Protein AF-A0A972CGH4-F1 (afdb_monomer_lite)

Foldseek 3Di:
DDDDDPDDDDDPVVVCVVVVNDDDDDDDDDPVNVVVVVVCVVVVVDDCVVQAQEEEEPVCVCCVVPVDDPPSHSDYDYDHDD

pLDDT: mean 87.45, std 10.59, range [43.84, 97.38]

Radius of gyration: 18.75 Å; chains: 1; bounding box: 39×26×52 Å

Structure (mmCIF, N/CA/C/O backbone):
data_AF-A0A972CGH4-F1
#
_entry.id   AF-A0A972CGH4-F1
#
loop_
_atom_site.group_PDB
_atom_site.id
_atom_site.type_symbol
_atom_site.label_atom_id
_atom_site.label_alt_id
_atom_site.label_comp_id
_atom_site.label_asym_id
_atom_site.label_entity_id
_atom_site.label_seq_id
_atom_site.pdbx_PDB_ins_code
_atom_site.Cartn_x
_atom_site.Cartn_y
_atom_site.Cartn_z
_atom_site.occupancy
_atom_site.B_iso_or_equiv
_atom_site.auth_seq_id
_atom_site.auth_comp_id
_atom_site.auth_asym_id
_atom_site.auth_atom_id
_atom_site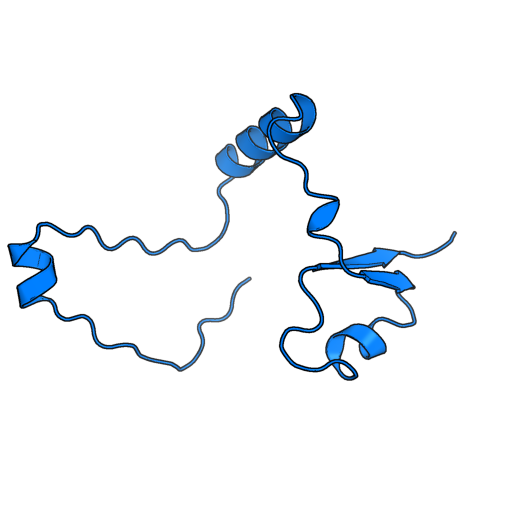.pdbx_PDB_model_num
ATOM 1 N N . MET A 1 1 ? 6.531 10.743 3.048 1.00 43.84 1 MET A N 1
ATOM 2 C CA . MET A 1 1 ? 7.763 10.905 2.248 1.00 43.84 1 MET A CA 1
ATOM 3 C C . MET A 1 1 ? 8.430 9.540 2.160 1.00 43.84 1 MET A C 1
ATOM 5 O O . MET A 1 1 ? 8.784 9.010 3.202 1.00 43.84 1 MET A O 1
ATOM 9 N N . GLY A 1 2 ? 8.508 8.919 0.980 1.00 52.00 2 GLY A N 1
ATOM 10 C CA . GLY A 1 2 ? 9.255 7.664 0.814 1.00 52.00 2 GLY A CA 1
ATOM 11 C C . GLY A 1 2 ? 10.741 7.981 0.679 1.00 52.00 2 GLY A C 1
ATOM 12 O O . GLY A 1 2 ? 11.090 8.791 -0.181 1.00 52.00 2 GLY A O 1
ATOM 13 N N . MET A 1 3 ? 11.590 7.409 1.532 1.00 58.28 3 MET A N 1
ATOM 14 C CA . MET A 1 3 ? 13.040 7.527 1.369 1.00 58.28 3 MET A CA 1
ATOM 15 C C . MET A 1 3 ? 13.501 6.497 0.331 1.00 58.28 3 MET A C 1
ATOM 17 O O . MET A 1 3 ? 13.106 5.334 0.434 1.00 58.28 3 MET A O 1
ATOM 21 N N . PRO A 1 4 ? 14.282 6.889 -0.689 1.00 63.03 4 PRO A N 1
ATOM 22 C CA . PRO A 1 4 ? 14.866 5.921 -1.607 1.00 63.03 4 PRO A CA 1
ATOM 23 C C . PRO A 1 4 ? 15.801 4.985 -0.829 1.00 63.03 4 PRO A C 1
ATOM 25 O O . PRO A 1 4 ? 16.649 5.445 -0.069 1.00 63.03 4 PRO A O 1
ATOM 28 N N . GLY A 1 5 ? 15.621 3.675 -0.999 1.00 69.12 5 GLY A N 1
ATOM 29 C CA . GLY A 1 5 ? 16.540 2.676 -0.454 1.00 69.12 5 GLY A CA 1
ATOM 30 C C . GLY A 1 5 ? 17.829 2.585 -1.276 1.00 69.12 5 GLY A C 1
ATOM 31 O O . GLY A 1 5 ? 17.878 3.023 -2.422 1.00 69.12 5 GLY A O 1
ATOM 32 N N . GLU A 1 6 ? 18.863 1.960 -0.719 1.00 79.88 6 GLU A N 1
ATOM 33 C CA . GLU A 1 6 ? 20.188 1.840 -1.358 1.00 79.88 6 GLU A CA 1
ATOM 34 C C . GLU A 1 6 ? 20.251 0.786 -2.480 1.00 79.88 6 GLU A C 1
ATOM 36 O O . GLU A 1 6 ? 21.247 0.659 -3.194 1.00 79.88 6 GLU A O 1
ATOM 41 N N . ARG A 1 7 ? 19.190 -0.008 -2.648 1.00 79.88 7 ARG A N 1
ATOM 42 C CA . ARG A 1 7 ? 19.190 -1.149 -3.562 1.00 79.88 7 ARG A CA 1
ATOM 43 C C . ARG A 1 7 ? 19.076 -0.699 -5.019 1.00 79.88 7 ARG A C 1
ATOM 45 O O . ARG A 1 7 ? 18.028 -0.229 -5.453 1.00 79.88 7 ARG A O 1
ATOM 52 N N . SER A 1 8 ? 20.126 -0.951 -5.795 1.00 84.81 8 SER A N 1
ATOM 53 C CA . SER A 1 8 ? 20.108 -0.817 -7.255 1.00 84.81 8 SER A CA 1
ATOM 54 C C . SER A 1 8 ? 19.657 -2.118 -7.925 1.00 84.81 8 SER A C 1
ATOM 56 O O . SER A 1 8 ? 20.023 -3.214 -7.493 1.00 84.81 8 SER A O 1
ATOM 58 N N . ILE A 1 9 ? 18.857 -2.006 -8.987 1.00 85.69 9 ILE A N 1
ATOM 59 C CA . ILE A 1 9 ? 18.393 -3.137 -9.799 1.00 85.69 9 ILE A CA 1
ATOM 6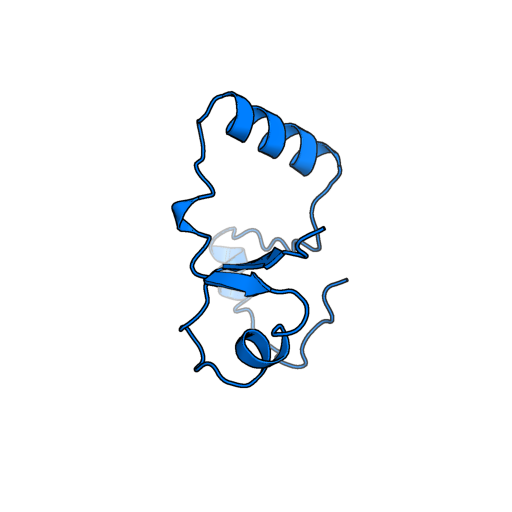0 C C . ILE A 1 9 ? 18.769 -2.857 -11.262 1.00 85.69 9 ILE A C 1
ATOM 62 O O . ILE A 1 9 ? 18.361 -1.826 -11.802 1.00 85.69 9 ILE A O 1
ATOM 66 N N . PRO A 1 10 ? 19.529 -3.744 -11.933 1.00 90.62 10 PRO A N 1
ATOM 67 C CA . PRO A 1 10 ? 19.933 -3.525 -13.315 1.00 90.62 10 PRO A CA 1
ATOM 68 C C . PRO A 1 10 ? 18.746 -3.671 -14.275 1.00 90.62 10 PRO A C 1
ATOM 70 O O . PRO A 1 10 ? 18.014 -4.661 -14.242 1.00 90.62 10 PRO A O 1
ATOM 73 N N . VAL A 1 11 ? 18.593 -2.707 -15.185 1.00 89.94 11 VAL A N 1
ATOM 74 C CA . VAL A 1 11 ? 17.577 -2.750 -16.245 1.00 89.94 11 VAL A CA 1
ATOM 75 C C . VAL A 1 11 ? 18.207 -3.276 -17.543 1.00 89.94 11 VAL A C 1
ATOM 77 O O . VAL A 1 11 ? 19.181 -2.694 -18.028 1.00 89.94 11 VAL A O 1
ATOM 80 N N . PRO A 1 12 ? 17.670 -4.346 -18.166 1.00 93.88 12 PRO A N 1
ATOM 81 C CA . PRO A 1 12 ? 18.173 -4.861 -19.439 1.00 93.88 12 PRO A CA 1
ATOM 82 C C . PRO A 1 12 ? 17.708 -3.986 -20.618 1.00 93.88 12 PRO A C 1
ATOM 84 O O . PRO A 1 12 ? 16.833 -4.376 -21.397 1.00 93.88 12 PRO A O 1
ATOM 87 N N . TRP A 1 13 ? 18.311 -2.802 -20.768 1.00 93.88 13 TRP A N 1
ATOM 88 C CA . TRP A 1 13 ? 17.889 -1.746 -21.701 1.00 93.88 13 TRP A CA 1
ATOM 89 C C . TRP A 1 13 ? 17.703 -2.212 -23.144 1.00 93.88 13 TRP A C 1
ATOM 91 O O . TRP A 1 13 ? 16.685 -1.907 -23.756 1.00 93.88 13 TRP A O 1
ATOM 101 N N . LYS A 1 14 ? 18.621 -3.031 -23.674 1.00 95.94 14 LYS A N 1
ATOM 102 C CA . LYS A 1 14 ? 18.512 -3.568 -25.042 1.00 95.94 14 LYS A CA 1
ATOM 103 C C . LYS A 1 14 ? 17.201 -4.331 -25.261 1.00 95.94 14 LYS A C 1
ATOM 105 O O . LYS A 1 14 ? 16.554 -4.177 -26.293 1.00 95.94 14 LYS A O 1
ATOM 110 N N . LYS A 1 15 ? 16.794 -5.143 -24.282 1.00 95.62 15 LYS A N 1
ATOM 111 C CA . LYS A 1 15 ? 15.548 -5.917 -24.337 1.00 95.62 15 LYS A CA 1
ATOM 112 C C . LYS A 1 15 ? 14.330 -5.018 -24.141 1.00 95.62 15 LYS A C 1
ATOM 114 O O . LYS A 1 15 ? 13.324 -5.246 -24.801 1.00 95.62 15 LYS A O 1
ATOM 119 N N . ALA A 1 16 ? 14.426 -4.024 -23.258 1.00 94.81 16 ALA A N 1
ATOM 120 C CA . ALA A 1 16 ? 13.355 -3.060 -23.024 1.00 94.81 16 ALA A CA 1
ATOM 121 C C . ALA A 1 16 ? 13.033 -2.263 -24.293 1.00 94.81 16 ALA A C 1
ATOM 123 O O . ALA A 1 16 ? 11.877 -2.223 -24.700 1.00 94.81 16 ALA A O 1
ATOM 124 N N . VAL A 1 17 ? 14.060 -1.745 -24.973 1.00 95.25 17 VAL A N 1
ATOM 125 C CA . VAL A 1 17 ? 13.912 -1.025 -26.245 1.00 95.25 17 VAL A CA 1
ATOM 126 C C . VAL A 1 17 ? 13.346 -1.940 -27.329 1.00 95.25 17 VAL A C 1
ATOM 128 O O . VAL A 1 17 ? 12.356 -1.593 -27.960 1.00 95.25 17 VAL A O 1
ATOM 131 N N . PHE A 1 18 ? 13.905 -3.145 -27.506 1.00 97.38 18 PHE A N 1
ATOM 132 C CA . PHE A 1 18 ? 13.426 -4.078 -28.537 1.00 97.38 18 PHE A CA 1
ATOM 133 C C . PHE A 1 18 ? 11.964 -4.505 -28.333 1.00 97.38 18 PHE A C 1
ATOM 135 O O . PHE A 1 18 ? 11.255 -4.786 -29.293 1.00 97.38 18 PHE A O 1
ATOM 142 N N . LYS A 1 19 ? 11.510 -4.565 -27.077 1.00 96.56 19 LYS A N 1
ATOM 143 C CA . LYS A 1 19 ? 10.131 -4.913 -26.719 1.00 96.56 19 LYS A CA 1
ATOM 144 C C . LYS A 1 19 ? 9.212 -3.701 -26.552 1.00 96.56 19 LYS A C 1
ATOM 146 O O . LYS A 1 19 ? 8.064 -3.901 -26.170 1.00 96.56 19 LYS A O 1
ATOM 151 N N . ASN A 1 20 ? 9.704 -2.488 -26.808 1.00 95.62 20 ASN A N 1
ATOM 152 C CA . ASN A 1 20 ? 8.974 -1.239 -26.597 1.00 95.62 20 ASN A CA 1
ATOM 153 C C . ASN A 1 20 ? 8.340 -1.146 -25.191 1.00 95.62 20 ASN A C 1
ATOM 155 O O . ASN A 1 20 ? 7.143 -0.912 -25.040 1.00 95.62 20 ASN A O 1
ATOM 159 N N . ILE A 1 21 ? 9.138 -1.429 -24.159 1.00 94.94 21 ILE A N 1
ATOM 160 C CA . ILE A 1 21 ? 8.704 -1.404 -22.758 1.00 94.94 21 ILE A CA 1
ATOM 161 C C . ILE A 1 21 ? 8.824 0.017 -22.203 1.00 94.94 21 ILE A C 1
ATOM 163 O O . ILE A 1 21 ? 9.920 0.577 -22.181 1.00 94.94 21 ILE A O 1
ATOM 167 N N . ASP A 1 22 ? 7.726 0.534 -21.651 1.00 93.06 22 ASP A N 1
ATOM 168 C CA . ASP A 1 22 ? 7.708 1.786 -20.891 1.00 93.06 22 ASP A CA 1
ATOM 169 C C . ASP A 1 22 ? 8.087 1.554 -19.424 1.00 93.06 22 ASP A C 1
ATOM 171 O O . ASP A 1 22 ? 7.405 0.827 -18.696 1.00 93.06 22 ASP A O 1
ATOM 175 N N . LEU A 1 23 ? 9.141 2.228 -18.960 1.00 89.38 23 LEU A N 1
ATOM 176 C CA . LEU A 1 23 ? 9.517 2.252 -17.547 1.00 89.38 23 LEU A CA 1
ATOM 177 C C . LEU A 1 23 ? 8.964 3.514 -16.879 1.00 89.38 23 LEU A C 1
ATOM 179 O O . LEU A 1 23 ? 9.371 4.627 -17.207 1.00 89.38 23 LEU A O 1
ATOM 183 N N . LYS A 1 24 ? 8.050 3.341 -15.919 1.00 89.38 24 LYS A N 1
ATOM 184 C CA . LYS A 1 24 ? 7.432 4.440 -15.166 1.00 89.38 24 LYS A CA 1
ATOM 185 C C . LYS A 1 24 ? 7.814 4.345 -13.696 1.00 89.38 24 LYS A C 1
ATOM 187 O O . LYS A 1 24 ? 7.547 3.337 -13.050 1.00 89.38 24 LYS A O 1
ATOM 192 N N . PHE A 1 25 ? 8.403 5.413 -13.169 1.00 85.25 25 PHE A N 1
ATOM 193 C CA . PHE A 1 25 ? 8.633 5.574 -11.737 1.00 85.25 25 PHE A CA 1
ATOM 194 C C . PHE A 1 25 ? 7.485 6.390 -11.148 1.00 85.25 25 PHE A C 1
ATOM 196 O O . PHE A 1 25 ? 7.191 7.485 -11.626 1.00 85.25 25 PHE A O 1
ATOM 203 N N . SER A 1 26 ? 6.824 5.864 -10.121 1.00 83.94 26 SER A N 1
ATOM 204 C CA . SER A 1 26 ? 5.724 6.550 -9.444 1.00 83.94 26 SER A CA 1
ATOM 205 C C . SER A 1 26 ? 6.139 6.891 -8.023 1.00 83.94 26 SER A C 1
ATOM 207 O O . SER A 1 26 ? 6.330 6.003 -7.195 1.00 83.94 26 SER A O 1
ATOM 209 N N . TYR A 1 27 ? 6.283 8.186 -7.753 1.00 78.81 27 TYR A N 1
ATOM 210 C CA . TYR A 1 27 ? 6.574 8.699 -6.423 1.00 78.81 27 TYR A CA 1
ATOM 211 C C . TYR A 1 27 ? 5.351 9.429 -5.879 1.00 78.81 27 TYR A C 1
ATOM 213 O O . TYR A 1 27 ? 5.006 10.508 -6.357 1.00 78.81 27 TYR A O 1
ATOM 221 N N . SER A 1 28 ? 4.732 8.848 -4.850 1.00 78.75 28 SER A N 1
ATOM 222 C CA . SER A 1 28 ? 3.516 9.366 -4.215 1.00 78.75 28 SER A CA 1
ATOM 223 C C . SER A 1 28 ? 2.274 9.395 -5.124 1.00 78.75 28 SER A C 1
ATOM 225 O O . SER A 1 28 ? 2.322 9.186 -6.335 1.00 78.75 28 SER A O 1
ATOM 227 N N . SER A 1 29 ? 1.125 9.629 -4.499 1.00 82.62 29 SER A N 1
ATOM 228 C CA . SER A 1 29 ? -0.164 9.852 -5.152 1.00 82.62 29 SER A CA 1
ATOM 229 C C . SER A 1 29 ? -0.350 11.328 -5.505 1.00 82.62 29 SER A C 1
ATOM 231 O O . SER A 1 29 ? -0.048 12.203 -4.690 1.00 82.62 29 SER A O 1
ATOM 233 N N . SER A 1 30 ? -0.928 11.605 -6.673 1.00 85.56 30 SER A N 1
ATOM 234 C CA . SER A 1 30 ? -1.385 12.952 -7.038 1.00 85.56 30 SER A CA 1
ATOM 235 C C . SER A 1 30 ? -2.725 13.299 -6.370 1.00 85.56 30 SER A C 1
ATOM 237 O O . SER A 1 30 ? -3.450 12.407 -5.924 1.00 85.56 30 SER A O 1
ATOM 239 N N . ALA A 1 31 ? -3.103 14.581 -6.337 1.00 84.88 31 ALA A N 1
ATOM 240 C CA . ALA A 1 31 ? -4.413 15.001 -5.822 1.00 84.88 31 ALA A CA 1
ATOM 241 C C . ALA A 1 31 ? -5.587 14.360 -6.592 1.00 84.88 31 ALA A C 1
ATOM 243 O O . ALA A 1 31 ? -6.581 13.956 -5.993 1.00 84.88 31 ALA A O 1
ATOM 244 N N . SER A 1 32 ? -5.461 14.188 -7.913 1.00 89.56 32 SER A N 1
ATOM 245 C CA . SER A 1 32 ? -6.491 13.518 -8.718 1.00 89.56 32 SER A CA 1
ATOM 246 C C . SER A 1 32 ? -6.608 12.026 -8.396 1.00 89.56 32 SER A C 1
ATOM 248 O O . SER A 1 32 ? -7.710 11.479 -8.443 1.00 89.56 32 SER A O 1
ATOM 250 N N . SER A 1 33 ? -5.509 11.375 -8.000 1.00 91.88 33 SER A N 1
ATOM 251 C CA . SER A 1 33 ? -5.525 9.986 -7.528 1.00 91.88 33 SER A CA 1
ATOM 252 C C . SER A 1 33 ? -6.390 9.823 -6.274 1.00 91.88 33 SER A C 1
ATOM 254 O O . SER A 1 33 ? -7.119 8.840 -6.172 1.00 91.88 33 SER A O 1
ATOM 256 N N . TRP A 1 34 ? -6.370 10.795 -5.356 1.00 92.62 34 TRP A N 1
ATOM 257 C CA . TRP A 1 34 ? -7.228 10.777 -4.166 1.00 92.62 34 TRP A CA 1
ATOM 258 C C . TRP A 1 34 ? -8.709 10.888 -4.516 1.00 92.62 34 TRP A C 1
ATOM 260 O O . TRP A 1 34 ? -9.498 10.071 -4.051 1.00 92.62 34 TRP A O 1
ATOM 270 N N . ASN A 1 35 ? -9.076 11.825 -5.395 1.00 94.75 35 ASN A N 1
ATOM 271 C CA . ASN A 1 35 ? -10.464 11.975 -5.847 1.00 94.75 35 ASN A CA 1
ATOM 272 C C . ASN A 1 35 ? -10.991 10.687 -6.497 1.00 94.75 35 ASN A C 1
ATOM 274 O O . ASN A 1 35 ? -12.122 10.273 -6.245 1.00 94.75 35 ASN A O 1
ATOM 278 N N . MET A 1 36 ? -10.155 10.029 -7.305 1.00 95.19 36 MET A N 1
ATOM 279 C CA . MET A 1 36 ? -10.503 8.754 -7.927 1.00 95.19 36 MET A CA 1
ATOM 280 C C . MET A 1 36 ? -10.735 7.659 -6.882 1.00 95.19 36 MET A C 1
ATOM 282 O O . MET A 1 36 ? -11.772 7.002 -6.917 1.00 95.19 36 MET A O 1
ATOM 286 N N . VAL A 1 37 ? -9.805 7.478 -5.938 1.00 94.56 37 VAL A N 1
ATOM 287 C CA . VAL A 1 37 ? -9.919 6.439 -4.903 1.00 94.56 37 VAL A CA 1
ATOM 288 C C . VAL A 1 37 ? -11.138 6.673 -4.010 1.00 94.56 37 VAL A C 1
ATOM 290 O O . VAL A 1 37 ? -11.870 5.719 -3.751 1.00 94.56 37 VAL A O 1
ATOM 293 N N . SER A 1 38 ? -11.411 7.915 -3.602 1.00 94.94 38 SER A N 1
ATOM 294 C CA . SER A 1 38 ? -12.620 8.252 -2.838 1.00 94.94 38 SER A CA 1
ATOM 295 C C . SER A 1 38 ? -13.889 7.870 -3.598 1.00 94.94 38 SER A C 1
ATOM 297 O O . SER A 1 38 ? -14.726 7.152 -3.060 1.00 94.94 38 SER A O 1
ATOM 299 N N . SER A 1 39 ? -13.988 8.231 -4.882 1.00 96.62 39 SER A N 1
ATOM 300 C CA . SER A 1 39 ? -15.137 7.852 -5.715 1.00 96.62 39 SER A CA 1
ATOM 301 C C . SER A 1 39 ? -15.292 6.331 -5.848 1.00 96.62 39 SER A C 1
ATOM 303 O O . SER A 1 39 ? -16.405 5.807 -5.810 1.00 96.62 39 SER A O 1
ATOM 305 N N . MET A 1 40 ? -14.189 5.590 -5.988 1.00 97.38 40 MET A N 1
ATOM 306 C CA . MET A 1 40 ? -14.227 4.126 -6.067 1.00 97.38 40 MET A CA 1
ATOM 307 C C . MET A 1 40 ? -14.693 3.487 -4.753 1.00 9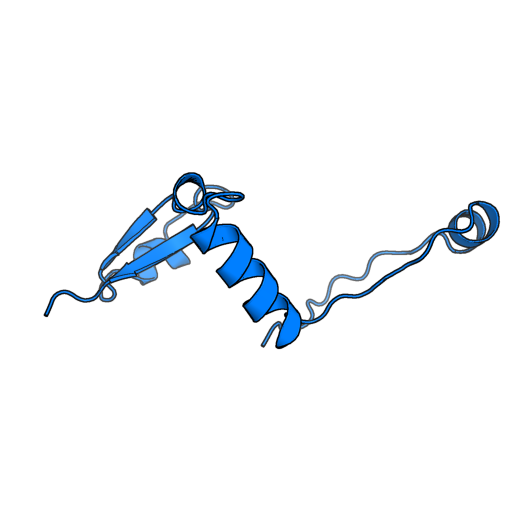7.38 40 MET A C 1
ATOM 309 O O . MET A 1 40 ? -15.414 2.489 -4.799 1.00 97.38 40 MET A O 1
ATOM 313 N N . LEU A 1 41 ? -14.308 4.052 -3.605 1.00 96.75 41 LEU A N 1
ATOM 314 C CA . LEU A 1 41 ? -14.760 3.610 -2.283 1.00 96.75 41 LEU A CA 1
ATOM 315 C C . LEU A 1 41 ? -16.250 3.891 -2.072 1.00 96.75 41 LEU A C 1
ATOM 317 O O . LEU A 1 41 ? -16.977 2.989 -1.669 1.00 96.75 41 LEU A O 1
ATOM 321 N N . GLU A 1 42 ? -16.715 5.102 -2.391 1.00 96.69 42 GLU A N 1
ATOM 322 C CA . GLU A 1 42 ? -18.131 5.494 -2.292 1.00 96.69 42 GLU A CA 1
ATOM 323 C C . GLU A 1 42 ? -19.033 4.598 -3.142 1.00 96.69 42 GLU A C 1
ATOM 325 O O . GLU A 1 42 ? -20.125 4.215 -2.731 1.00 96.69 42 GLU A O 1
ATOM 330 N N . ARG A 1 43 ? -18.551 4.221 -4.328 1.00 97.31 43 ARG A N 1
ATOM 331 C CA . ARG A 1 43 ? -19.251 3.323 -5.254 1.00 97.31 43 ARG A CA 1
ATOM 332 C C . ARG A 1 43 ? -19.061 1.843 -4.919 1.00 97.31 43 ARG A C 1
ATOM 334 O O . ARG A 1 43 ? -19.514 0.999 -5.688 1.00 97.31 43 ARG A O 1
ATOM 341 N N . CYS A 1 44 ? -18.366 1.523 -3.827 1.00 95.75 44 CYS A N 1
ATOM 342 C CA . CYS A 1 44 ? -18.031 0.162 -3.406 1.00 95.75 44 CYS A CA 1
ATOM 343 C C . CYS A 1 44 ? -17.325 -0.679 -4.491 1.00 95.75 44 CYS A C 1
ATOM 345 O O . CYS A 1 44 ? -17.406 -1.904 -4.474 1.00 95.75 44 CYS A O 1
ATOM 347 N N . ILE A 1 45 ? -16.619 -0.040 -5.432 1.00 97.38 45 ILE A N 1
ATOM 348 C CA . ILE A 1 45 ? -15.857 -0.725 -6.494 1.00 97.38 45 ILE A CA 1
ATOM 349 C C . ILE A 1 45 ? -14.640 -1.435 -5.896 1.00 97.38 45 ILE A C 1
ATOM 351 O O . ILE A 1 45 ? -14.221 -2.484 -6.381 1.00 97.38 45 ILE A O 1
ATOM 355 N N . ILE A 1 46 ? -14.075 -0.861 -4.834 1.00 95.50 46 ILE A N 1
ATOM 356 C CA . ILE A 1 46 ? -12.967 -1.439 -4.079 1.00 95.50 46 ILE A CA 1
ATOM 357 C C . ILE A 1 46 ? -13.337 -1.524 -2.601 1.00 95.50 46 ILE A C 1
ATOM 359 O O . ILE A 1 46 ? -14.002 -0.641 -2.062 1.00 95.50 46 ILE A O 1
ATOM 363 N N . SER A 1 47 ? -12.871 -2.579 -1.932 1.00 94.38 47 SER A N 1
ATOM 364 C CA . SER A 1 47 ? -12.999 -2.746 -0.485 1.00 94.38 47 SER A CA 1
ATOM 365 C C . SER A 1 47 ? -11.616 -2.790 0.145 1.00 94.38 47 SER A C 1
ATOM 367 O O . SER A 1 47 ? -10.808 -3.661 -0.167 1.00 94.38 47 SER A O 1
ATOM 369 N N . THR A 1 48 ? -11.341 -1.852 1.048 1.00 93.12 48 THR A N 1
ATOM 370 C CA . THR A 1 48 ? -10.066 -1.778 1.778 1.00 93.12 48 THR A CA 1
ATOM 371 C C . THR A 1 48 ? -10.091 -2.559 3.085 1.00 93.12 48 THR A C 1
ATOM 373 O O . THR A 1 48 ? -9.033 -2.834 3.643 1.00 93.12 48 THR A O 1
ATOM 376 N N . LYS A 1 49 ? -11.276 -2.960 3.569 1.00 92.62 49 LYS A N 1
ATOM 377 C CA . LYS A 1 49 ? -11.426 -3.692 4.836 1.00 92.62 49 LYS A CA 1
ATOM 378 C C . LYS A 1 49 ? -10.572 -4.968 4.904 1.00 92.62 49 LYS A C 1
ATOM 380 O O . LYS A 1 49 ? -9.914 -5.136 5.924 1.00 92.62 49 LYS A O 1
ATOM 385 N N . PRO A 1 50 ? -10.499 -5.815 3.857 1.00 93.19 50 PRO A N 1
ATOM 386 C CA . PRO A 1 50 ? -9.678 -7.029 3.891 1.00 93.19 50 PRO A CA 1
ATOM 387 C C . PRO A 1 50 ? -8.169 -6.769 3.965 1.00 93.19 50 PRO A C 1
ATOM 389 O O . PRO A 1 50 ? -7.424 -7.655 4.360 1.00 93.19 50 PRO A O 1
ATOM 392 N N . LEU A 1 51 ? -7.707 -5.570 3.587 1.00 92.38 51 LEU A N 1
ATOM 393 C CA . LEU A 1 51 ? -6.292 -5.207 3.692 1.00 92.38 51 LEU A CA 1
ATOM 394 C C . LEU A 1 51 ? -5.886 -4.927 5.144 1.00 92.38 51 LEU A C 1
ATOM 396 O O . LEU A 1 51 ? -4.707 -5.017 5.475 1.00 92.38 51 LEU A O 1
ATOM 400 N N . ILE A 1 52 ? -6.849 -4.575 6.003 1.00 93.75 52 ILE A N 1
ATOM 401 C CA . ILE A 1 52 ? -6.617 -4.265 7.414 1.00 93.75 52 ILE A CA 1
ATOM 402 C C . ILE A 1 52 ? -6.474 -5.578 8.180 1.00 93.75 52 ILE A C 1
ATOM 404 O O . ILE A 1 52 ? -7.455 -6.184 8.600 1.00 93.75 52 ILE A O 1
ATOM 408 N N . THR A 1 53 ? -5.230 -5.996 8.370 1.00 92.75 53 THR A N 1
ATOM 409 C CA . THR A 1 53 ? -4.882 -7.207 9.126 1.00 92.75 53 THR A CA 1
ATOM 410 C C . THR A 1 53 ? -4.851 -6.988 10.634 1.00 92.75 53 THR A C 1
ATOM 412 O O . THR A 1 53 ? -5.073 -7.930 11.382 1.00 92.75 53 THR A O 1
ATOM 415 N N . HIS A 1 54 ? -4.579 -5.759 11.081 1.00 91.62 54 HIS A N 1
ATOM 416 C CA . HIS A 1 54 ? -4.393 -5.440 12.495 1.00 91.62 54 HIS A CA 1
ATOM 417 C C . HIS A 1 54 ? -5.063 -4.112 12.848 1.00 91.62 54 HIS A C 1
ATOM 419 O O . HIS A 1 54 ? -5.051 -3.157 12.061 1.00 91.62 54 HIS A O 1
ATOM 425 N N . LYS A 1 55 ? -5.639 -4.059 14.045 1.00 92.19 55 LYS A N 1
ATOM 426 C CA . LYS A 1 55 ? -6.146 -2.845 14.678 1.00 92.19 55 LYS A CA 1
ATOM 427 C C . LYS A 1 55 ? -5.637 -2.855 16.104 1.00 92.19 55 LYS A C 1
ATOM 429 O O . LYS A 1 55 ? -5.982 -3.767 16.841 1.00 92.19 55 LYS A O 1
ATOM 434 N N . GLU A 1 56 ? -4.812 -1.882 16.440 1.00 92.00 56 GLU A N 1
ATOM 435 C CA . GLU A 1 56 ? -4.176 -1.806 17.752 1.00 92.00 56 GLU A CA 1
ATOM 436 C C . GLU A 1 56 ? -4.323 -0.401 18.305 1.00 92.00 56 GLU A C 1
ATOM 438 O O . GLU A 1 56 ? -4.517 0.569 17.559 1.00 92.00 56 GLU A O 1
ATOM 443 N N . ARG A 1 57 ? -4.187 -0.285 19.619 1.00 93.50 57 ARG A N 1
ATOM 444 C CA . ARG A 1 57 ? -4.132 1.014 20.267 1.00 93.50 57 ARG A CA 1
ATOM 445 C C . ARG A 1 57 ? -2.855 1.748 19.886 1.00 93.50 57 ARG A C 1
ATOM 447 O O . ARG A 1 57 ? -1.807 1.142 19.667 1.00 93.50 57 ARG A O 1
ATOM 454 N N . PHE A 1 58 ? -2.933 3.072 19.835 1.00 93.06 58 PHE A N 1
ATOM 455 C CA . PHE A 1 58 ? -1.783 3.915 19.533 1.00 93.06 58 PHE A CA 1
ATOM 456 C C . PHE A 1 58 ? -0.656 3.713 20.550 1.00 93.06 58 PHE A C 1
ATOM 458 O O . PHE A 1 58 ? 0.507 3.720 20.166 1.00 93.06 58 PHE A O 1
ATOM 465 N N . GLU A 1 59 ? -0.984 3.458 21.818 1.00 93.00 59 GLU A N 1
ATOM 466 C CA . GLU A 1 59 ? 0.005 3.198 22.872 1.00 93.00 59 GLU A CA 1
ATOM 467 C C . GLU A 1 59 ? 0.825 1.922 22.615 1.00 93.00 59 GLU A C 1
ATOM 469 O O . GLU A 1 59 ? 1.987 1.849 23.005 1.00 93.00 59 GLU A O 1
ATOM 474 N N . ASP A 1 60 ? 0.252 0.959 21.889 1.00 90.19 60 ASP A N 1
ATOM 475 C CA . ASP A 1 60 ? 0.845 -0.351 21.613 1.00 90.19 60 ASP A CA 1
ATOM 476 C C . ASP A 1 60 ? 1.525 -0.419 20.232 1.00 90.19 60 ASP A C 1
ATOM 478 O O . ASP A 1 60 ? 1.851 -1.501 19.739 1.00 90.19 60 ASP A O 1
ATOM 482 N N . TYR A 1 61 ? 1.774 0.727 19.582 1.00 89.44 61 TYR A N 1
ATOM 483 C CA . TYR A 1 61 ? 2.278 0.782 18.203 1.00 89.44 61 TYR A CA 1
ATOM 484 C C . TYR A 1 61 ? 3.606 0.032 17.985 1.00 89.44 61 TYR A C 1
ATOM 486 O O . TYR A 1 61 ? 3.834 -0.505 16.898 1.00 89.44 61 TYR A O 1
ATOM 494 N N . LEU A 1 62 ? 4.469 -0.050 19.005 1.00 89.19 62 LEU A N 1
ATOM 495 C CA . LEU A 1 62 ? 5.739 -0.783 18.934 1.00 89.19 62 LEU A CA 1
ATOM 496 C C . LEU A 1 62 ? 5.531 -2.287 18.720 1.00 89.19 62 LEU A C 1
ATOM 498 O O . LEU A 1 62 ? 6.319 -2.919 18.022 1.00 89.19 62 LEU A O 1
ATOM 502 N N . ASN A 1 63 ? 4.424 -2.858 19.207 1.00 83.62 63 ASN A N 1
ATOM 503 C CA . ASN A 1 63 ? 4.109 -4.269 18.976 1.00 83.62 63 ASN A CA 1
ATOM 504 C C . ASN A 1 63 ? 3.877 -4.584 17.494 1.00 83.62 63 ASN A C 1
ATOM 506 O O . ASN A 1 63 ? 4.133 -5.701 17.054 1.00 83.62 63 ASN A O 1
ATOM 510 N N . ILE A 1 64 ? 3.414 -3.604 16.717 1.00 86.06 64 ILE A N 1
ATOM 511 C CA . ILE A 1 64 ? 3.250 -3.734 15.266 1.00 86.06 64 ILE A CA 1
ATOM 512 C C . ILE A 1 64 ? 4.585 -3.530 14.550 1.00 86.06 64 ILE A C 1
ATOM 514 O O . ILE A 1 64 ? 4.860 -4.227 13.578 1.00 86.06 64 ILE A O 1
ATOM 518 N N . LEU A 1 65 ? 5.386 -2.554 14.987 1.00 81.94 65 LEU A N 1
ATOM 519 C CA . LEU A 1 65 ? 6.606 -2.162 14.277 1.00 81.94 65 LEU A CA 1
ATOM 520 C C . LEU A 1 65 ? 7.789 -3.103 14.520 1.00 81.94 65 LEU A C 1
ATOM 522 O O . LEU A 1 65 ? 8.593 -3.289 13.611 1.00 81.94 65 LEU A O 1
ATOM 526 N N . GLU A 1 66 ? 7.905 -3.672 15.719 1.00 82.31 66 GLU A N 1
ATOM 527 C CA . GLU A 1 66 ? 9.118 -4.378 16.155 1.00 82.31 66 GLU A CA 1
ATOM 528 C C . GLU A 1 66 ? 8.886 -5.869 16.433 1.00 82.31 66 GLU A C 1
ATOM 530 O O . GLU A 1 66 ? 9.789 -6.678 16.237 1.00 82.31 66 GLU A O 1
ATOM 535 N N . ASN A 1 67 ? 7.675 -6.260 16.847 1.00 71.19 67 ASN A N 1
ATOM 536 C CA . ASN A 1 67 ? 7.404 -7.602 17.386 1.00 71.19 67 ASN A CA 1
ATOM 537 C C . ASN A 1 67 ? 6.737 -8.569 16.390 1.00 71.19 67 ASN A C 1
ATOM 539 O O . ASN A 1 67 ? 6.192 -9.599 16.795 1.00 71.19 67 ASN A O 1
ATOM 543 N N . LYS A 1 68 ? 6.739 -8.252 15.092 1.00 74.31 68 LYS A N 1
ATOM 544 C CA . LYS A 1 68 ? 6.077 -9.053 14.049 1.00 74.31 68 LYS A CA 1
ATOM 545 C C . LYS A 1 68 ? 7.057 -9.438 12.953 1.00 74.31 68 LYS A C 1
ATOM 547 O O . LYS A 1 68 ? 7.926 -8.648 12.588 1.00 74.31 68 LYS A O 1
ATOM 552 N N . ASN A 1 69 ? 6.915 -10.654 12.428 1.00 75.50 69 ASN A N 1
ATOM 553 C CA . ASN A 1 69 ? 7.781 -11.122 11.357 1.00 75.50 69 ASN A CA 1
ATOM 554 C C . ASN A 1 69 ? 7.426 -10.424 10.042 1.00 75.50 69 ASN A C 1
ATOM 556 O O . ASN A 1 69 ? 6.302 -9.959 9.826 1.00 75.50 69 ASN A O 1
ATOM 560 N N . GLU A 1 70 ? 8.396 -10.387 9.133 1.00 72.94 70 GLU A N 1
ATOM 561 C CA . GLU A 1 70 ? 8.173 -9.903 7.777 1.00 72.94 70 GLU A CA 1
ATOM 562 C C . GLU A 1 70 ? 7.054 -10.716 7.103 1.00 72.94 70 GLU A C 1
ATOM 564 O O . GLU A 1 70 ? 7.109 -11.942 7.031 1.00 72.94 70 GLU A O 1
ATOM 569 N N . GLY A 1 71 ? 6.017 -10.023 6.625 1.00 76.25 71 GLY A N 1
ATOM 570 C CA . GLY A 1 71 ? 4.846 -10.638 5.992 1.00 76.25 71 GLY A CA 1
ATOM 571 C C . GLY A 1 71 ? 3.638 -10.864 6.909 1.00 76.25 71 GLY A C 1
ATOM 572 O O . GLY A 1 71 ? 2.552 -11.109 6.388 1.00 76.25 71 GLY A O 1
ATOM 573 N N . ASP A 1 72 ? 3.772 -10.699 8.231 1.00 84.31 72 ASP A N 1
ATOM 574 C CA . ASP A 1 72 ? 2.651 -10.877 9.174 1.00 84.31 72 ASP A CA 1
ATOM 575 C C . ASP A 1 72 ? 1.613 -9.742 9.083 1.00 84.31 72 ASP A C 1
ATOM 577 O O . ASP A 1 72 ? 0.440 -9.925 9.413 1.00 84.31 72 ASP A O 1
ATOM 581 N N . ILE A 1 73 ? 2.028 -8.551 8.642 1.00 87.62 73 ILE A N 1
ATOM 582 C CA . ILE A 1 73 ? 1.185 -7.352 8.598 1.00 87.62 73 ILE A CA 1
ATOM 583 C C . ILE A 1 73 ? 1.090 -6.829 7.164 1.00 87.62 73 ILE A C 1
ATOM 585 O O . ILE A 1 73 ? 2.089 -6.435 6.568 1.00 87.62 73 ILE A O 1
ATOM 589 N N . ILE A 1 74 ? -0.138 -6.736 6.643 1.00 89.81 74 ILE A N 1
ATOM 590 C CA . ILE A 1 74 ? -0.426 -6.067 5.362 1.00 89.81 74 ILE A CA 1
ATOM 591 C C . ILE A 1 74 ? -0.729 -4.584 5.608 1.00 89.81 74 ILE A C 1
ATOM 593 O O . ILE A 1 74 ? -0.135 -3.694 4.999 1.00 89.81 74 ILE A O 1
ATOM 597 N N . LYS A 1 75 ? -1.658 -4.302 6.527 1.00 92.06 75 LYS A N 1
ATOM 598 C CA . LYS A 1 75 ? -1.980 -2.950 6.998 1.00 92.06 75 LYS A CA 1
ATOM 599 C C . LYS A 1 75 ? -2.428 -3.004 8.453 1.00 92.06 75 LYS A C 1
ATOM 601 O O . LYS A 1 75 ? -3.290 -3.811 8.811 1.00 92.06 75 LYS A O 1
ATOM 606 N N . ALA A 1 76 ? -1.870 -2.108 9.259 1.00 92.31 76 ALA A N 1
ATOM 607 C CA . ALA A 1 76 ? -2.329 -1.828 10.610 1.00 92.31 76 ALA A CA 1
ATOM 608 C C . 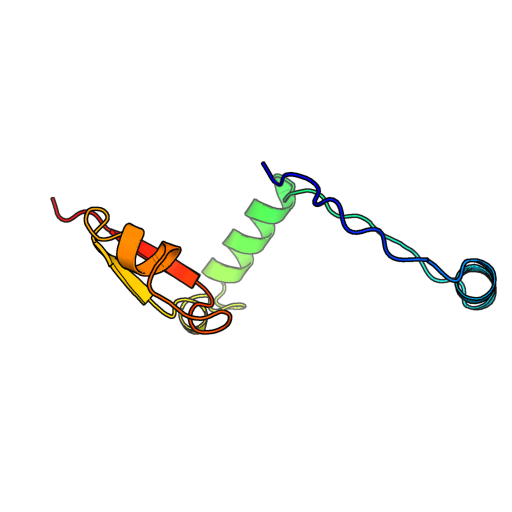ALA A 1 76 ? -3.047 -0.472 10.663 1.00 92.31 76 ALA A C 1
ATOM 610 O O . ALA A 1 76 ? -2.668 0.470 9.953 1.00 92.31 76 ALA A O 1
ATOM 611 N N . ILE A 1 77 ? -4.084 -0.383 11.493 1.00 93.56 77 ILE A N 1
ATOM 612 C CA . ILE A 1 77 ? -4.719 0.875 11.892 1.00 93.56 77 ILE A CA 1
ATOM 613 C C . ILE A 1 77 ? -4.477 1.061 13.383 1.00 93.56 77 ILE A C 1
ATOM 615 O O . ILE A 1 77 ? -4.810 0.181 14.171 1.00 93.56 77 ILE A O 1
ATOM 619 N N . LEU A 1 78 ? -3.919 2.214 13.744 1.00 93.75 78 LEU A N 1
ATOM 620 C CA . LEU A 1 78 ? -3.774 2.622 15.133 1.00 93.75 78 LEU A CA 1
ATOM 621 C C . LEU A 1 78 ? -4.987 3.461 15.527 1.00 93.75 78 LEU A C 1
ATOM 623 O O . LEU A 1 78 ? -5.337 4.399 14.806 1.00 93.75 78 LEU A O 1
ATOM 627 N N . HIS A 1 79 ? -5.628 3.117 16.638 1.00 92.44 79 HIS A N 1
ATOM 628 C CA . HIS A 1 79 ? -6.718 3.900 17.214 1.00 92.44 79 HIS A CA 1
ATOM 629 C C . HIS A 1 79 ? -6.335 4.427 18.594 1.00 92.44 79 HIS A C 1
ATOM 631 O O . HIS A 1 79 ? -5.527 3.833 19.298 1.00 92.44 79 HIS A O 1
ATOM 637 N N . HIS A 1 80 ? -6.911 5.559 18.968 1.00 91.56 80 HIS A N 1
ATOM 638 C CA . HIS A 1 80 ? -6.830 6.089 20.319 1.00 91.56 80 HIS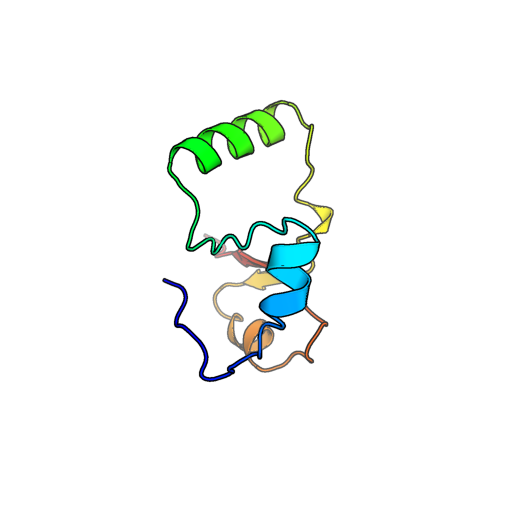 A CA 1
ATOM 639 C C . HIS A 1 80 ? -8.261 6.165 20.833 1.00 91.56 80 HIS A C 1
ATOM 641 O O . HIS A 1 80 ? -9.121 6.743 20.160 1.00 91.56 80 HIS A O 1
ATOM 647 N N . ASP 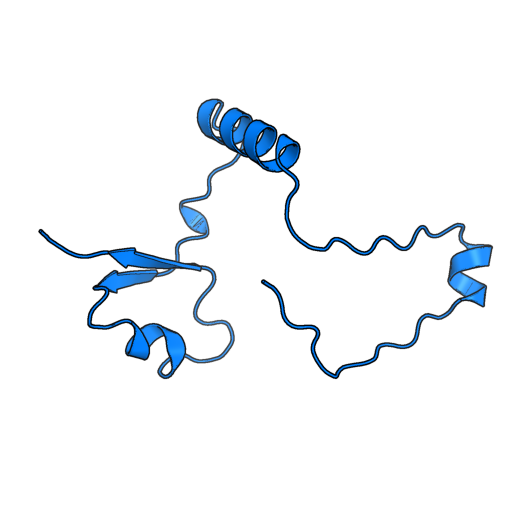A 1 81 ? -8.522 5.516 21.960 1.00 82.62 81 ASP A N 1
ATOM 648 C CA . ASP A 1 81 ? -9.841 5.542 22.578 1.00 82.62 81 ASP A CA 1
ATOM 649 C C . ASP A 1 81 ? -9.935 6.837 23.396 1.00 82.62 81 ASP A C 1
ATOM 651 O O . ASP A 1 81 ? -9.067 7.107 24.227 1.00 82.62 81 ASP A O 1
ATOM 655 N N . TYR A 1 82 ? -10.939 7.663 23.088 1.00 61.22 82 TYR A N 1
ATOM 656 C CA . TYR A 1 82 ? -11.256 8.890 23.826 1.00 61.22 82 TYR A CA 1
ATOM 657 C C . TYR A 1 82 ? -12.015 8.590 25.119 1.00 61.22 82 TYR A C 1
ATOM 659 O O . TYR A 1 82 ? -12.868 7.671 25.096 1.00 61.22 82 TYR A O 1
#

Sequence (82 aa):
MGMPGERSIPVPWKKAVFKNIDLKFSYSSSASSWNMVSSMLERCIISTKPLITHKERFEDYLNILENKNEGDIIKAILHHDY

Secondary structure (DSSP, 8-state):
-PPPPS------HHHHHHTT-------S--HHHHHHHHHHHHTTSS--GGG--EEEEGGGHHHHHTSS-TTS-S-EEEE---